Protein AF-A0A7C3XKN5-F1 (afdb_monomer)

Secondary structure (DSSP, 8-state):
--GGGS--SHHHHHHHHHHHHHHHHHHHHHHHHHHTTTSS-HHHHHHHHHHHHHHHHHHHHHHHTT--HHHHHHHHHHHHHHHHHHHHHHHH---HHHHHHHHHHIIIIIHHHHHHHHHHHHHHHHHHHT--

Nearest PDB structures (foldseek):
  7dgu-assembly1_A  TM=5.852E-01  e=2.097E+00  Escherichia coli 'BL21-Gold(DE3)pLysS AG'
  6m20-assembly3_C  TM=3.344E-01  e=2.358E-01  Plasmodium falciparum
  8qup-assembly1_A  TM=5.143E-01  e=7.257E+00  synthetic construct

Mean predicted aligned error: 7.64 Å

Foldseek 3Di:
DCPVPPDPCLLVLLLVLLLVLLVLLQVLLVVQCVVPVPDPPSVVSNVLSVLLNVLSNVLSVCSNVVPDLVSNLVSLVSSLVSLCVLVVVLVVDPDPVSNVVSVCSSVVRSVSSNVSSVSSNVSSVVVVVVVD

Sequence (132 aa):
MEEEFKESGLPIAGGILTIVAASLSLIVGVSVSYLWFNDSYPLVTWWIAIFGFSFGLISGVLVIKRRSLGLTLIGMAILLINGILPLLWSLVYPEGFLRDAWMKMFYNYGIPILVFSILGIVFAVASRKRTI

Radius of gyration: 16.78 Å; Cα contacts (8 Å, |Δi|>4): 189; chains: 1; bounding box: 50×18×52 Å

Structure (mmCIF, N/CA/C/O backbone):
data_AF-A0A7C3XKN5-F1
#
_entry.id   AF-A0A7C3XKN5-F1
#
loop_
_atom_site.group_PDB
_atom_site.id
_atom_site.type_symbol
_atom_site.label_atom_id
_atom_site.label_alt_id
_atom_site.label_comp_id
_atom_site.label_asym_id
_atom_site.label_entity_id
_atom_site.label_seq_id
_atom_site.pdbx_PDB_ins_code
_atom_site.Cartn_x
_atom_site.Cartn_y
_atom_site.Cartn_z
_atom_site.occupancy
_atom_site.B_iso_or_equiv
_atom_site.auth_seq_id
_atom_site.auth_comp_id
_atom_site.auth_asym_id
_atom_site.auth_atom_id
_atom_site.pdbx_PDB_model_num
ATOM 1 N N . MET A 1 1 ? -27.407 -4.933 28.456 1.00 43.47 1 MET A N 1
ATOM 2 C CA . MET A 1 1 ? -26.838 -3.789 27.706 1.00 43.47 1 MET A CA 1
ATOM 3 C C . MET A 1 1 ? -25.361 -4.027 27.338 1.00 43.47 1 MET A C 1
ATOM 5 O O . MET A 1 1 ? -24.658 -3.077 27.038 1.00 43.47 1 MET A O 1
ATOM 9 N N . GLU A 1 2 ? -24.892 -5.285 27.319 1.00 36.22 2 GLU A N 1
ATOM 10 C CA . GLU A 1 2 ? -23.496 -5.664 27.010 1.00 36.22 2 GLU A CA 1
ATOM 11 C C . GLU A 1 2 ? -23.328 -6.303 25.616 1.00 36.22 2 GLU A C 1
ATOM 13 O O . GLU A 1 2 ? -22.209 -6.568 25.188 1.00 36.22 2 GLU A O 1
ATOM 18 N N . GLU A 1 3 ? -24.412 -6.531 24.865 1.00 37.44 3 GLU A N 1
ATOM 19 C CA . GLU A 1 3 ? -24.354 -7.295 23.606 1.00 37.44 3 GLU A CA 1
ATOM 20 C C . GLU A 1 3 ? -24.107 -6.452 22.344 1.00 37.44 3 GLU A C 1
ATOM 22 O O . GLU A 1 3 ? -23.692 -7.001 21.325 1.00 37.44 3 GLU A O 1
ATOM 27 N N . GLU A 1 4 ? -24.250 -5.123 22.393 1.00 43.41 4 GLU A N 1
ATOM 28 C CA . GLU A 1 4 ? -23.888 -4.243 21.261 1.00 43.41 4 GLU A CA 1
ATOM 29 C C . GLU A 1 4 ? -22.372 -4.013 21.138 1.00 43.41 4 GLU A C 1
ATOM 31 O O . GLU A 1 4 ? -21.887 -3.505 20.127 1.00 43.41 4 GLU A O 1
ATOM 36 N N . PHE A 1 5 ? -21.602 -4.458 22.138 1.00 44.66 5 PHE A N 1
ATOM 37 C CA . PHE A 1 5 ? -20.140 -4.480 22.109 1.00 44.66 5 PHE A CA 1
ATOM 38 C C . PHE A 1 5 ? -19.559 -5.646 21.294 1.00 44.66 5 PHE A C 1
ATOM 40 O O . PHE A 1 5 ? -18.333 -5.737 21.173 1.00 44.66 5 PHE A O 1
ATOM 47 N N . LYS A 1 6 ? -20.404 -6.500 20.684 1.00 45.94 6 LYS A N 1
ATOM 48 C CA . LYS A 1 6 ? -19.999 -7.418 19.608 1.00 45.94 6 LYS A CA 1
ATOM 49 C C . LYS A 1 6 ? -19.538 -6.608 18.397 1.00 45.94 6 LYS A C 1
ATOM 51 O O . LYS A 1 6 ? -20.291 -6.296 17.482 1.00 45.94 6 LYS A O 1
ATOM 56 N N . GLU A 1 7 ? -18.261 -6.252 18.454 1.00 54.53 7 GLU A N 1
ATOM 57 C CA . GLU A 1 7 ? -17.331 -6.271 17.336 1.00 54.53 7 GLU A CA 1
ATOM 58 C C . GLU A 1 7 ? -17.926 -5.749 16.029 1.00 54.53 7 GLU A C 1
ATOM 60 O O . GLU A 1 7 ? -18.261 -6.506 15.117 1.00 54.53 7 GLU A O 1
ATOM 65 N N . SER A 1 8 ? -17.960 -4.423 15.857 1.00 61.38 8 SER A N 1
ATOM 66 C CA . SER A 1 8 ? -17.846 -3.946 14.483 1.00 61.38 8 SER A CA 1
ATOM 67 C C . SER A 1 8 ? -16.524 -4.526 13.959 1.00 61.38 8 SER A C 1
ATOM 69 O O . SER A 1 8 ? -15.450 -4.198 14.459 1.00 61.38 8 SER A O 1
ATOM 71 N N . GLY A 1 9 ? -16.599 -5.472 13.018 1.00 78.06 9 GLY A N 1
ATOM 72 C CA . GLY A 1 9 ? -15.429 -6.058 12.352 1.00 78.06 9 GLY A CA 1
ATOM 73 C C . GLY A 1 9 ? -14.714 -5.052 11.443 1.00 78.06 9 GLY A C 1
ATOM 74 O O . GLY A 1 9 ? -13.658 -5.340 10.897 1.00 78.06 9 GLY A O 1
ATOM 75 N N . LEU A 1 10 ? -15.273 -3.845 11.311 1.00 82.44 10 LEU A N 1
ATOM 76 C CA . LEU A 1 10 ? -14.780 -2.726 10.510 1.00 82.44 10 LEU A CA 1
ATOM 77 C C . LEU A 1 10 ? -13.319 -2.332 10.810 1.00 82.44 10 LEU A C 1
ATOM 79 O O . LEU A 1 10 ? -12.538 -2.286 9.868 1.00 82.44 10 LEU A O 1
ATOM 83 N N . PRO A 1 11 ? -12.884 -2.074 12.059 1.00 82.12 11 PRO A N 1
ATOM 84 C CA . PRO A 1 11 ? -11.479 -1.811 12.375 1.00 82.12 11 PRO A CA 1
ATOM 85 C C . PRO A 1 11 ? -10.557 -2.992 12.053 1.00 82.12 11 PRO A C 1
ATOM 87 O O . PRO A 1 11 ? -9.427 -2.774 11.627 1.00 82.12 11 PRO A O 1
ATOM 90 N N . ILE A 1 12 ? -11.022 -4.234 12.213 1.00 85.75 12 ILE A N 1
ATOM 91 C CA . ILE A 1 12 ? -10.228 -5.417 11.856 1.00 85.75 12 ILE A CA 1
ATOM 92 C C . ILE A 1 12 ? -10.063 -5.477 10.334 1.00 85.75 12 ILE A C 1
ATOM 94 O O . ILE A 1 12 ? -8.940 -5.559 9.845 1.00 85.75 12 ILE A O 1
ATOM 98 N N . ALA A 1 13 ? -11.158 -5.331 9.584 1.00 86.94 13 ALA A N 1
ATOM 99 C CA . ALA A 1 13 ? -11.151 -5.285 8.126 1.00 86.94 13 ALA A CA 1
ATOM 100 C C . ALA A 1 13 ? -10.281 -4.136 7.591 1.00 86.94 13 ALA A C 1
ATOM 102 O O . ALA A 1 13 ? -9.419 -4.358 6.745 1.00 86.94 13 ALA A O 1
ATOM 103 N N . GLY A 1 14 ? -10.437 -2.920 8.123 1.00 86.25 14 GLY A N 1
ATOM 104 C CA . GLY A 1 14 ? -9.628 -1.762 7.738 1.00 86.25 14 GLY A CA 1
ATOM 105 C C . GLY A 1 14 ? -8.144 -1.949 8.045 1.00 86.25 14 GLY A C 1
ATOM 106 O O . GLY A 1 14 ? -7.295 -1.623 7.217 1.00 86.25 14 GLY A O 1
ATOM 107 N N . GLY A 1 15 ? -7.820 -2.536 9.197 1.00 86.38 15 GLY A N 1
ATOM 108 C CA . GLY A 1 15 ? -6.447 -2.867 9.558 1.00 86.38 15 GLY A CA 1
ATOM 109 C C . GLY A 1 15 ? -5.818 -3.903 8.632 1.00 86.38 15 GLY A C 1
ATOM 110 O O . GLY A 1 15 ? -4.725 -3.669 8.124 1.00 86.38 15 GLY A O 1
ATOM 111 N N . ILE A 1 16 ? -6.523 -5.006 8.356 1.00 91.25 16 ILE A N 1
ATOM 112 C CA . ILE A 1 16 ? -6.057 -6.060 7.442 1.00 91.25 16 ILE A CA 1
ATOM 113 C C . ILE A 1 16 ? -5.829 -5.492 6.041 1.00 91.25 16 ILE A C 1
ATOM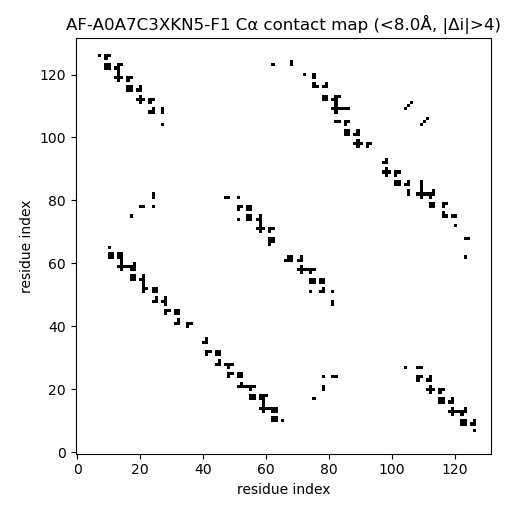 115 O O . ILE A 1 16 ? -4.765 -5.714 5.472 1.00 91.25 16 ILE A O 1
ATOM 119 N N . LEU A 1 17 ? -6.768 -4.708 5.504 1.00 91.00 17 LEU A N 1
ATOM 120 C CA . LEU A 1 17 ? -6.611 -4.075 4.190 1.00 91.00 17 LEU A CA 1
ATOM 121 C C . LEU A 1 17 ? -5.374 -3.175 4.131 1.00 91.00 17 LEU A C 1
ATOM 123 O O . LEU A 1 17 ? -4.639 -3.199 3.149 1.00 91.00 17 LEU A O 1
ATOM 127 N N . THR A 1 18 ? -5.101 -2.438 5.206 1.00 89.19 18 THR A N 1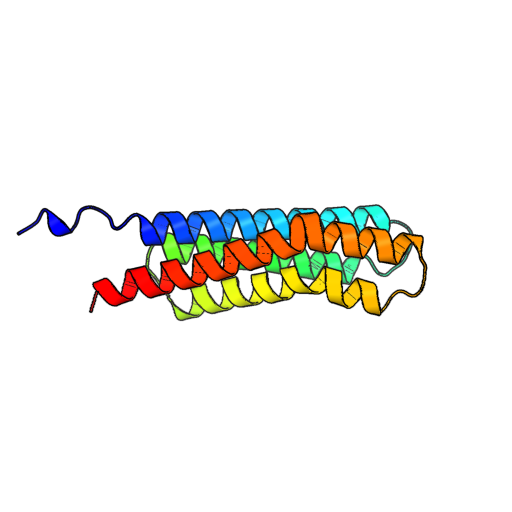
ATOM 128 C CA . THR A 1 18 ? -3.918 -1.571 5.295 1.00 89.19 18 THR A CA 1
ATOM 129 C C . THR A 1 18 ? -2.624 -2.384 5.341 1.00 89.19 18 THR A C 1
ATOM 131 O O . THR A 1 18 ? -1.646 -2.016 4.696 1.00 89.19 18 THR A O 1
ATOM 134 N N . ILE A 1 19 ? -2.614 -3.518 6.050 1.00 91.94 19 ILE A N 1
ATOM 135 C CA . ILE A 1 19 ? -1.464 -4.435 6.087 1.00 91.94 19 ILE A CA 1
ATOM 136 C C . ILE A 1 19 ? -1.234 -5.058 4.707 1.00 91.94 19 ILE A C 1
ATOM 138 O O . ILE A 1 19 ? -0.101 -5.091 4.238 1.00 91.94 19 ILE A O 1
ATOM 142 N N . VAL A 1 20 ? -2.295 -5.492 4.022 1.00 91.44 20 VAL A N 1
ATOM 143 C CA . VAL A 1 20 ? -2.197 -6.029 2.655 1.00 91.44 20 VAL A CA 1
ATOM 144 C C . VAL A 1 20 ? -1.664 -4.962 1.693 1.00 91.44 20 VAL A C 1
ATOM 146 O O . VAL A 1 20 ? -0.750 -5.243 0.919 1.00 91.44 20 VAL A O 1
ATOM 149 N N . ALA A 1 21 ? -2.161 -3.724 1.775 1.00 90.12 21 ALA A N 1
ATOM 150 C CA . ALA A 1 21 ? -1.637 -2.596 1.003 1.00 90.12 21 ALA A CA 1
ATOM 151 C C . ALA A 1 21 ? -0.146 -2.346 1.288 1.00 90.12 21 ALA A C 1
ATOM 153 O O . ALA A 1 21 ? 0.639 -2.138 0.363 1.00 90.12 21 ALA A O 1
ATOM 154 N N . ALA A 1 22 ? 0.266 -2.428 2.555 1.00 90.62 22 ALA A N 1
ATOM 155 C CA . ALA A 1 22 ? 1.664 -2.307 2.950 1.00 90.62 22 ALA A CA 1
ATOM 156 C C . ALA A 1 22 ? 2.530 -3.403 2.314 1.00 90.62 22 ALA A C 1
ATOM 158 O O . ALA A 1 22 ? 3.567 -3.100 1.724 1.00 90.62 22 ALA A O 1
ATOM 159 N N . SER A 1 23 ? 2.095 -4.664 2.372 1.00 91.44 23 SER A N 1
ATOM 160 C CA . SER A 1 23 ? 2.800 -5.791 1.751 1.00 91.44 23 SER A CA 1
ATOM 161 C C . SER A 1 23 ? 2.941 -5.629 0.236 1.00 91.44 23 SER A C 1
ATOM 163 O O . SER A 1 23 ? 4.013 -5.883 -0.309 1.00 91.44 23 SER A O 1
ATOM 165 N N . LEU A 1 24 ? 1.899 -5.149 -0.447 1.00 87.62 24 LEU A N 1
ATOM 166 C CA . LEU A 1 24 ? 1.959 -4.857 -1.882 1.00 87.62 24 LEU A CA 1
ATOM 167 C C . LEU A 1 24 ? 2.957 -3.734 -2.194 1.00 87.62 24 LEU A C 1
ATOM 169 O O . LEU A 1 24 ? 3.698 -3.833 -3.170 1.00 87.62 24 LEU A O 1
ATOM 173 N N . SER A 1 25 ? 3.048 -2.708 -1.341 1.00 85.69 25 SER A N 1
ATOM 174 C CA . SER A 1 25 ? 4.052 -1.643 -1.479 1.00 85.69 25 SER A CA 1
ATOM 175 C C . SER A 1 25 ? 5.485 -2.180 -1.409 1.00 85.69 25 SER A C 1
ATOM 177 O O . SER A 1 25 ? 6.358 -1.685 -2.122 1.00 85.69 25 SER A O 1
ATOM 179 N N . LEU A 1 26 ? 5.736 -3.201 -0.585 1.00 86.38 26 LEU A N 1
ATOM 180 C CA . LEU A 1 26 ? 7.046 -3.851 -0.506 1.00 86.38 26 LEU A CA 1
ATOM 181 C C . LEU A 1 26 ? 7.374 -4.605 -1.805 1.00 86.38 26 LEU A C 1
ATOM 183 O O . LEU A 1 26 ? 8.492 -4.507 -2.305 1.00 86.38 26 LEU A O 1
ATOM 187 N N . ILE A 1 27 ? 6.390 -5.307 -2.381 1.00 84.81 27 ILE A N 1
ATOM 188 C CA . ILE A 1 27 ? 6.542 -6.030 -3.656 1.00 84.81 27 ILE A CA 1
ATOM 189 C C . ILE A 1 27 ? 6.881 -5.063 -4.793 1.00 84.81 27 ILE A C 1
ATOM 191 O O . ILE A 1 27 ? 7.754 -5.369 -5.606 1.00 84.81 27 ILE A O 1
ATOM 195 N N . VAL A 1 28 ? 6.252 -3.883 -4.827 1.00 80.62 28 VAL A N 1
ATOM 196 C CA . VAL A 1 28 ? 6.602 -2.823 -5.786 1.00 80.62 28 VAL A CA 1
ATOM 197 C C . VAL A 1 28 ? 8.064 -2.417 -5.619 1.00 80.62 28 VAL A C 1
ATOM 199 O O . VAL A 1 28 ? 8.808 -2.440 -6.594 1.00 80.62 28 VAL A O 1
ATOM 202 N N . GLY A 1 29 ? 8.507 -2.128 -4.392 1.00 76.44 29 GLY A N 1
ATOM 203 C CA . GLY A 1 29 ? 9.901 -1.763 -4.120 1.00 76.44 29 GLY A CA 1
ATOM 204 C C . GLY A 1 29 ? 10.910 -2.808 -4.585 1.00 76.44 29 GLY A C 1
ATOM 205 O O . GLY A 1 29 ? 11.875 -2.472 -5.266 1.00 76.44 29 GLY A O 1
ATOM 206 N N . VAL A 1 30 ? 10.663 -4.081 -4.268 1.00 77.19 30 VAL A N 1
ATOM 207 C CA . VAL A 1 30 ? 11.535 -5.195 -4.674 1.00 77.19 30 VAL A CA 1
ATOM 208 C C . VAL A 1 30 ? 11.544 -5.373 -6.193 1.00 77.19 30 VAL A C 1
ATOM 210 O O . VAL A 1 30 ? 12.611 -5.544 -6.779 1.00 77.19 30 VAL A O 1
ATOM 213 N N . SER A 1 31 ? 10.379 -5.292 -6.841 1.00 75.06 31 SER A N 1
ATOM 214 C CA . SER A 1 31 ? 10.260 -5.432 -8.299 1.00 75.06 31 SER A CA 1
ATOM 215 C C . SER A 1 31 ? 11.015 -4.323 -9.032 1.00 75.06 31 SER A C 1
ATOM 217 O O . SER A 1 31 ? 11.698 -4.583 -10.020 1.00 75.06 31 SER A O 1
ATOM 219 N N . VAL A 1 32 ? 10.952 -3.095 -8.511 1.00 70.62 32 VAL A N 1
ATOM 220 C CA . VAL A 1 32 ? 11.709 -1.954 -9.036 1.00 70.62 32 VAL A CA 1
ATOM 221 C C . VAL A 1 32 ? 13.210 -2.162 -8.854 1.00 70.62 32 VAL A C 1
ATOM 223 O O . VAL A 1 32 ? 13.960 -1.989 -9.809 1.00 70.62 32 VAL A O 1
ATOM 226 N N . SER A 1 33 ? 13.661 -2.583 -7.669 1.00 69.94 33 SER A N 1
ATOM 227 C CA . SER A 1 33 ? 15.081 -2.869 -7.431 1.00 69.94 33 SER A CA 1
ATOM 228 C C . SER A 1 33 ? 15.618 -3.985 -8.331 1.00 69.94 33 SER A C 1
ATOM 230 O O . SER A 1 33 ? 16.763 -3.909 -8.767 1.00 69.94 33 SER A O 1
ATOM 232 N N . TYR A 1 34 ? 14.802 -4.996 -8.642 1.00 69.50 34 TYR A N 1
ATOM 233 C CA . TYR A 1 34 ? 15.189 -6.089 -9.536 1.00 69.50 34 TYR A CA 1
ATOM 234 C C . TYR A 1 34 ? 15.328 -5.635 -10.996 1.00 69.50 34 TYR A C 1
ATOM 236 O O . TYR A 1 34 ? 16.284 -6.014 -11.667 1.00 69.50 34 TYR A O 1
ATOM 244 N N . LEU A 1 35 ? 14.414 -4.788 -11.482 1.00 67.06 35 LEU A N 1
ATOM 245 C CA . LEU A 1 35 ? 14.455 -4.263 -12.853 1.00 67.06 35 LEU A CA 1
ATOM 246 C C . LEU A 1 35 ? 15.638 -3.312 -13.110 1.00 67.06 35 LEU A C 1
ATOM 248 O O . LEU A 1 35 ? 16.001 -3.113 -14.264 1.00 67.06 35 LEU A O 1
ATOM 252 N N . TRP A 1 36 ? 16.241 -2.751 -12.057 1.00 64.44 36 TRP A N 1
ATOM 253 C CA . TRP A 1 36 ? 17.245 -1.682 -12.141 1.00 64.44 36 TRP A CA 1
ATOM 254 C C . TRP A 1 36 ? 18.573 -2.016 -11.451 1.00 64.44 36 TRP A C 1
ATOM 256 O O . TRP A 1 36 ? 19.328 -1.115 -11.099 1.00 64.44 36 TRP A O 1
ATOM 266 N N . PHE A 1 37 ? 18.895 -3.301 -11.269 1.00 57.31 37 PHE A N 1
ATOM 267 C CA . PHE A 1 37 ? 20.078 -3.749 -10.516 1.00 57.31 37 PHE A CA 1
ATOM 268 C C . PHE A 1 37 ? 21.435 -3.231 -11.060 1.00 57.31 37 PHE A C 1
ATOM 270 O O . PHE A 1 37 ? 22.453 -3.406 -10.398 1.00 57.31 37 PHE A O 1
ATOM 277 N N . ASN A 1 38 ? 21.461 -2.575 -12.230 1.00 54.78 38 ASN A N 1
ATOM 278 C CA . ASN A 1 38 ? 22.665 -2.027 -12.863 1.00 54.78 38 ASN A CA 1
ATOM 279 C C . ASN A 1 38 ? 22.820 -0.495 -12.809 1.00 54.78 38 ASN A C 1
ATOM 281 O O . ASN A 1 38 ? 23.935 -0.024 -13.014 1.00 54.78 38 ASN A O 1
ATOM 285 N N . ASP A 1 39 ? 21.777 0.283 -12.507 1.00 54.81 39 ASP A N 1
ATOM 286 C CA . ASP A 1 39 ? 21.873 1.752 -12.500 1.00 54.81 39 ASP A CA 1
ATOM 287 C C . ASP A 1 39 ? 21.671 2.299 -11.093 1.00 54.81 39 ASP A C 1
ATOM 289 O O . ASP A 1 39 ? 20.764 1.855 -10.405 1.00 54.81 39 ASP A O 1
ATOM 293 N N . SER A 1 40 ? 22.451 3.309 -10.688 1.00 55.66 40 SER A N 1
ATOM 294 C CA . SER A 1 40 ? 22.510 3.955 -9.356 1.00 55.66 40 SER A CA 1
ATOM 295 C C . SER A 1 40 ? 21.204 4.575 -8.809 1.00 55.66 40 SER A C 1
ATOM 297 O O . SER A 1 40 ? 21.210 5.206 -7.751 1.00 55.66 40 SER A O 1
ATOM 299 N N . TYR A 1 41 ? 20.064 4.349 -9.463 1.00 55.81 41 TYR A N 1
ATOM 300 C CA . TYR A 1 41 ? 18.732 4.757 -9.027 1.00 55.81 41 TYR A CA 1
ATOM 301 C C . TYR A 1 41 ? 17.987 3.815 -8.044 1.00 55.81 41 TYR A C 1
ATOM 303 O O . TYR A 1 41 ? 16.917 4.233 -7.591 1.00 55.81 41 TYR A O 1
ATOM 311 N N . PRO A 1 42 ? 18.444 2.609 -7.612 1.00 59.84 42 PRO A N 1
ATOM 312 C CA . PRO A 1 42 ? 17.565 1.667 -6.919 1.00 59.84 42 PRO A CA 1
ATOM 313 C C . PRO A 1 42 ? 17.376 2.061 -5.451 1.00 59.84 42 PRO A C 1
ATOM 315 O O . PRO A 1 42 ? 16.392 1.661 -4.833 1.00 59.84 42 PRO A O 1
ATOM 318 N N . LEU A 1 43 ? 18.297 2.855 -4.889 1.00 60.97 43 LEU A N 1
ATOM 319 C CA . LEU A 1 43 ? 18.340 3.178 -3.466 1.00 60.97 43 LEU A CA 1
ATOM 320 C C . LEU A 1 43 ? 17.119 3.996 -3.036 1.00 60.97 43 LEU A C 1
ATOM 322 O O . LEU A 1 43 ? 16.487 3.662 -2.039 1.00 60.97 43 LEU A O 1
ATOM 326 N N . VAL A 1 44 ? 16.742 5.031 -3.793 1.00 66.19 44 VAL A N 1
ATOM 327 C CA . VAL A 1 44 ? 15.655 5.944 -3.394 1.00 66.19 44 VAL A CA 1
ATOM 328 C C . VAL A 1 44 ? 14.303 5.225 -3.385 1.00 66.19 44 VAL A C 1
ATOM 330 O O . VAL A 1 44 ? 13.570 5.296 -2.401 1.00 66.19 44 VAL A O 1
ATOM 333 N N . THR A 1 45 ? 13.992 4.472 -4.441 1.00 67.81 45 THR A N 1
ATOM 334 C CA . THR A 1 45 ? 12.754 3.683 -4.546 1.00 67.81 45 THR A CA 1
ATOM 335 C C . THR A 1 45 ? 12.678 2.555 -3.519 1.00 67.81 45 THR A C 1
ATOM 337 O O . THR A 1 45 ? 11.591 2.261 -3.019 1.00 67.81 45 THR A O 1
ATOM 340 N N . TRP A 1 46 ? 13.815 1.964 -3.144 1.00 72.56 46 TRP A N 1
ATOM 341 C CA . TRP A 1 46 ? 13.863 0.921 -2.120 1.00 72.56 46 TRP A CA 1
ATOM 342 C C . TRP A 1 46 ? 13.538 1.470 -0.726 1.00 72.56 46 TRP A C 1
ATOM 344 O O . TRP A 1 46 ? 12.700 0.910 -0.018 1.00 72.56 46 TRP A O 1
ATOM 354 N N . TRP A 1 47 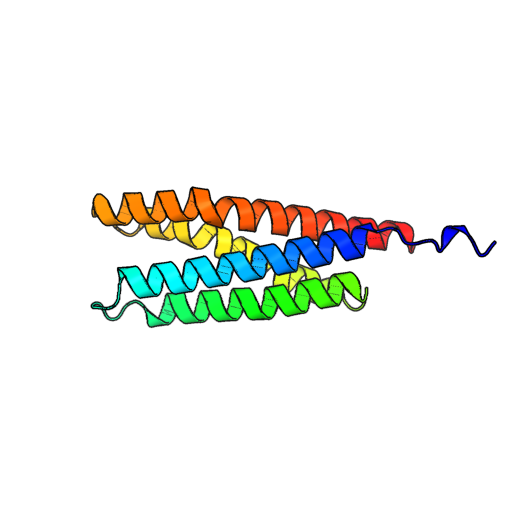? 14.108 2.624 -0.362 1.00 76.19 47 TRP A N 1
ATOM 355 C CA . TRP A 1 47 ? 13.781 3.297 0.897 1.00 76.19 47 TRP A CA 1
ATOM 356 C C . TRP A 1 47 ? 12.309 3.701 0.963 1.00 76.19 47 TRP A C 1
ATOM 358 O O . TRP A 1 47 ? 11.656 3.463 1.977 1.00 76.19 47 TRP A O 1
ATOM 368 N N . ILE A 1 48 ? 11.760 4.245 -0.126 1.00 75.50 48 ILE A N 1
ATOM 369 C CA . ILE A 1 48 ? 10.348 4.642 -0.207 1.00 75.50 48 ILE A CA 1
ATOM 370 C C . ILE A 1 48 ? 9.410 3.444 0.041 1.00 75.50 48 ILE A C 1
ATOM 372 O O . ILE A 1 48 ? 8.458 3.560 0.819 1.00 75.50 48 ILE A O 1
ATOM 376 N N . ALA A 1 49 ? 9.718 2.274 -0.525 1.00 80.38 49 ALA A N 1
ATOM 377 C CA . ALA A 1 49 ? 8.944 1.057 -0.299 1.00 80.38 49 ALA A CA 1
ATOM 378 C C . ALA A 1 49 ? 9.063 0.518 1.138 1.00 80.38 49 ALA A C 1
ATOM 380 O O . ALA A 1 49 ? 8.060 0.100 1.717 1.00 80.38 49 ALA A O 1
ATOM 381 N N . ILE A 1 50 ? 10.256 0.571 1.745 1.00 85.00 50 ILE A N 1
ATOM 382 C CA . ILE A 1 50 ? 10.476 0.169 3.147 1.00 85.00 50 ILE A CA 1
ATOM 383 C C . ILE A 1 50 ? 9.715 1.089 4.106 1.00 85.00 50 ILE A C 1
ATOM 385 O O . ILE A 1 50 ? 9.069 0.611 5.045 1.00 85.00 50 ILE A O 1
ATOM 389 N N . PHE A 1 51 ? 9.754 2.402 3.865 1.00 83.81 51 PHE A N 1
ATOM 390 C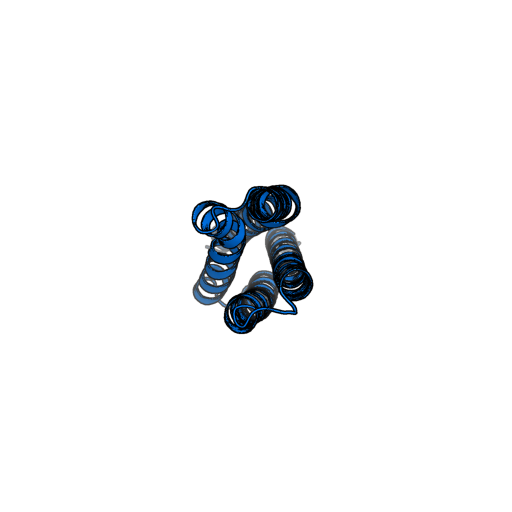 CA . PHE A 1 51 ? 8.972 3.365 4.635 1.00 83.81 51 PHE A CA 1
ATOM 391 C C . PHE A 1 51 ? 7.474 3.115 4.447 1.00 83.81 51 PHE A C 1
ATOM 393 O O . PHE A 1 51 ? 6.750 3.027 5.437 1.00 83.81 51 PHE A O 1
ATOM 400 N N . GLY A 1 52 ? 7.021 2.905 3.209 1.00 83.19 52 GLY A N 1
ATOM 401 C CA . GLY A 1 52 ? 5.643 2.525 2.895 1.00 83.19 52 GLY A CA 1
ATOM 402 C C . GLY A 1 52 ? 5.155 1.317 3.674 1.00 83.19 52 GLY A C 1
ATOM 403 O O . GLY A 1 52 ? 4.120 1.371 4.337 1.00 83.19 52 GLY A O 1
ATOM 404 N N . PHE A 1 53 ? 5.942 0.247 3.646 1.00 88.88 53 PHE A N 1
ATOM 405 C CA . PHE A 1 53 ? 5.648 -0.987 4.355 1.00 88.88 53 PHE A CA 1
ATOM 406 C C . PHE A 1 53 ? 5.590 -0.779 5.873 1.00 88.88 53 PHE A C 1
ATOM 408 O O . PHE A 1 53 ? 4.612 -1.161 6.514 1.00 88.88 53 PHE A O 1
ATOM 415 N N . SER A 1 54 ? 6.602 -0.126 6.448 1.00 88.44 54 SER A N 1
ATOM 416 C CA . SER A 1 54 ? 6.712 0.075 7.897 1.00 88.44 54 SER A CA 1
ATOM 417 C C . SER A 1 54 ? 5.576 0.945 8.439 1.00 88.44 54 SER A C 1
ATOM 419 O O . SER A 1 54 ? 4.903 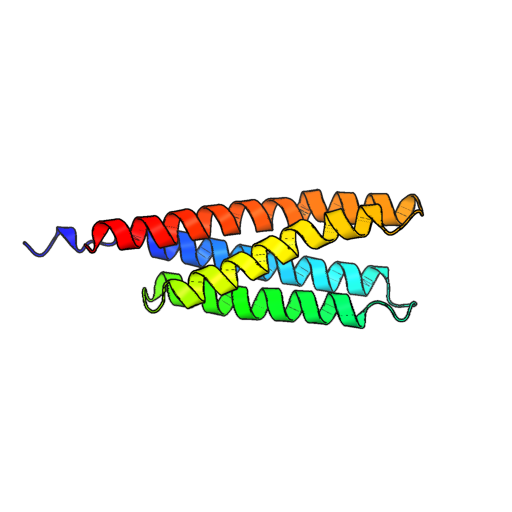0.570 9.401 1.00 88.44 54 SER A O 1
ATOM 421 N N . PHE A 1 55 ? 5.303 2.084 7.794 1.00 87.56 55 PHE A N 1
ATOM 422 C CA . PHE A 1 55 ? 4.208 2.974 8.185 1.00 87.56 55 PHE A CA 1
ATOM 423 C C . PHE A 1 55 ? 2.831 2.359 7.916 1.00 87.56 55 PHE A C 1
ATOM 425 O O . PHE A 1 55 ? 1.916 2.550 8.720 1.00 87.56 55 PHE A O 1
ATOM 432 N N . GLY A 1 56 ? 2.684 1.584 6.840 1.00 86.56 56 GLY A N 1
ATOM 433 C CA . GLY A 1 56 ? 1.466 0.837 6.543 1.00 86.56 56 GLY A CA 1
ATOM 434 C C . GLY A 1 56 ? 1.159 -0.241 7.586 1.00 86.56 56 GLY A C 1
ATOM 435 O O . GLY A 1 56 ? 0.033 -0.318 8.075 1.00 86.56 56 GLY A O 1
ATOM 436 N N . LEU A 1 57 ? 2.166 -1.010 8.013 1.00 91.00 57 LEU A N 1
ATOM 437 C CA . LEU A 1 57 ? 2.042 -1.992 9.097 1.00 91.00 57 LEU A CA 1
ATOM 438 C C . LEU A 1 57 ? 1.650 -1.335 10.419 1.00 91.00 57 LEU A C 1
ATOM 440 O O . LEU A 1 57 ? 0.701 -1.773 11.072 1.00 91.00 57 LEU A O 1
ATOM 444 N N . ILE A 1 58 ? 2.361 -0.270 10.805 1.00 89.50 58 ILE A N 1
ATOM 445 C CA . ILE A 1 58 ? 2.072 0.475 12.034 1.00 89.50 58 ILE A CA 1
ATOM 446 C C . ILE A 1 58 ? 0.640 1.009 11.985 1.00 89.50 58 ILE A C 1
ATOM 448 O O . ILE A 1 58 ? -0.110 0.825 12.942 1.00 89.50 58 ILE A O 1
ATOM 452 N N . SER A 1 59 ? 0.233 1.608 10.865 1.00 86.75 59 SER A N 1
ATOM 453 C CA . SER A 1 59 ? -1.129 2.099 10.676 1.00 86.75 59 SER A CA 1
ATOM 454 C C . SER A 1 59 ? -2.159 0.979 10.806 1.00 86.75 59 SER A C 1
ATOM 456 O O . SER A 1 59 ? -3.054 1.085 11.640 1.00 86.75 59 SER A O 1
ATOM 458 N N . GLY A 1 60 ? -1.998 -0.137 10.091 1.00 85.25 60 GLY A N 1
ATOM 459 C CA . GLY A 1 60 ? -2.925 -1.266 10.167 1.00 85.25 60 GLY A CA 1
ATOM 460 C C . GLY A 1 60 ? -3.086 -1.812 11.589 1.00 85.25 60 GLY A C 1
ATOM 461 O O . GLY A 1 60 ? -4.208 -2.013 12.056 1.00 85.25 60 GLY A O 1
ATOM 462 N N . VAL A 1 61 ? -1.984 -1.949 12.334 1.00 88.75 61 VAL A N 1
ATOM 463 C CA . VAL A 1 61 ? -2.018 -2.355 13.750 1.00 88.75 61 VAL A CA 1
ATOM 464 C C . VAL A 1 61 ? -2.732 -1.314 14.620 1.00 88.75 61 VAL A C 1
ATOM 466 O O . VAL A 1 61 ? -3.488 -1.677 15.526 1.00 88.75 61 VAL A O 1
ATOM 469 N N . LEU A 1 62 ? -2.525 -0.020 14.363 1.00 86.50 62 LEU A N 1
ATOM 470 C CA . LEU A 1 62 ? -3.188 1.061 15.094 1.00 86.50 62 LEU A CA 1
ATOM 471 C C . LEU A 1 62 ? -4.696 1.129 14.816 1.00 86.50 62 LEU A C 1
ATOM 473 O O . LEU A 1 62 ? -5.442 1.442 15.752 1.00 86.50 62 LEU A O 1
ATOM 477 N N . VAL A 1 63 ? -5.146 0.795 13.597 1.00 85.94 63 VAL A N 1
ATOM 478 C CA . VAL A 1 63 ? -6.575 0.643 13.262 1.00 85.94 63 VAL A CA 1
ATOM 479 C C . VAL A 1 63 ? -7.181 -0.471 14.108 1.00 85.94 63 VAL A C 1
ATOM 481 O O . VAL A 1 63 ? -8.166 -0.235 14.808 1.00 85.94 63 VAL A O 1
ATOM 484 N N . ILE A 1 64 ? -6.560 -1.658 14.100 1.00 85.31 64 ILE A N 1
ATOM 485 C CA . ILE A 1 64 ? -7.045 -2.842 14.830 1.00 85.31 64 ILE A CA 1
ATOM 486 C C . ILE A 1 64 ? -7.144 -2.531 16.324 1.00 85.31 64 ILE A C 1
ATOM 488 O O . ILE A 1 64 ? -8.167 -2.785 16.953 1.00 85.31 64 ILE A O 1
ATOM 492 N N . LYS A 1 65 ? -6.100 -1.914 16.891 1.00 84.88 65 LYS A N 1
ATOM 493 C CA . LYS A 1 65 ? -6.048 -1.565 18.318 1.00 84.88 65 LYS A CA 1
ATOM 494 C C . LYS A 1 65 ? -6.823 -0.292 18.679 1.00 84.88 65 LYS A C 1
ATOM 496 O O . LYS A 1 65 ? -6.783 0.114 19.837 1.00 84.88 65 LYS A O 1
ATOM 501 N N . ARG A 1 66 ? -7.471 0.375 17.714 1.00 77.56 66 ARG A N 1
ATOM 502 C CA . ARG A 1 66 ? -8.223 1.636 17.879 1.00 77.56 66 ARG A CA 1
ATOM 503 C C . ARG A 1 66 ? -7.456 2.757 18.612 1.00 77.56 66 ARG A C 1
ATOM 505 O O . ARG A 1 66 ? -8.074 3.648 19.185 1.00 77.56 66 ARG A O 1
ATOM 512 N N . ARG A 1 67 ? -6.115 2.784 18.572 1.00 74.88 67 ARG A N 1
ATOM 513 C CA . ARG A 1 67 ? 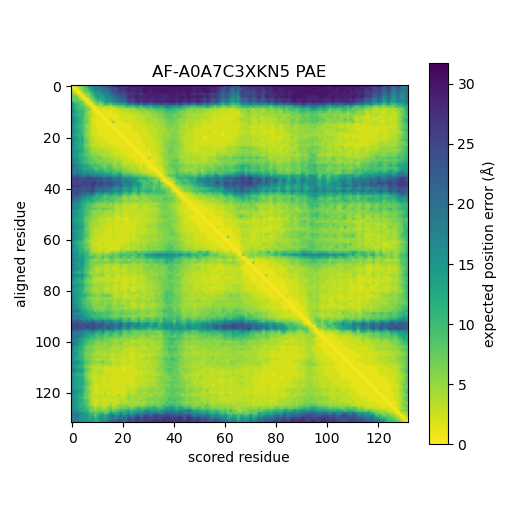-5.314 3.676 19.442 1.00 74.88 67 ARG A CA 1
ATOM 514 C C . ARG A 1 67 ? -5.252 5.128 18.963 1.00 74.88 67 ARG A C 1
ATOM 516 O O . ARG A 1 67 ? -5.778 6.004 19.634 1.00 74.88 67 ARG A O 1
ATOM 523 N N . SER A 1 68 ? -4.691 5.407 17.786 1.00 81.06 68 SER A N 1
ATOM 524 C CA . SER A 1 68 ? -4.510 6.790 17.301 1.00 81.06 68 SER A CA 1
ATOM 525 C C . SER A 1 68 ? -4.962 6.955 15.852 1.00 81.06 68 SER A C 1
ATOM 527 O O . SER A 1 68 ? -4.351 6.384 14.949 1.00 81.06 68 SER A O 1
ATOM 529 N N . LEU A 1 69 ? -6.027 7.739 15.627 1.00 80.00 69 LEU A N 1
ATOM 530 C CA . LEU A 1 69 ? -6.555 7.997 14.280 1.00 80.00 69 LEU A CA 1
ATOM 531 C C . LEU A 1 69 ? -5.567 8.823 13.456 1.00 80.00 69 LEU A C 1
ATOM 533 O O . LEU A 1 69 ? -5.341 8.502 12.299 1.00 80.00 69 LEU A O 1
ATOM 537 N N . GLY A 1 70 ? -4.946 9.845 14.053 1.00 80.25 70 GLY A N 1
ATOM 538 C CA . GLY A 1 70 ? -4.001 10.711 13.343 1.00 80.25 70 GLY A CA 1
ATOM 539 C C . GLY A 1 70 ? -2.814 9.928 12.781 1.00 80.25 70 GLY A C 1
ATOM 540 O O . GLY A 1 70 ? -2.546 9.989 11.586 1.00 80.25 70 GLY A O 1
ATOM 541 N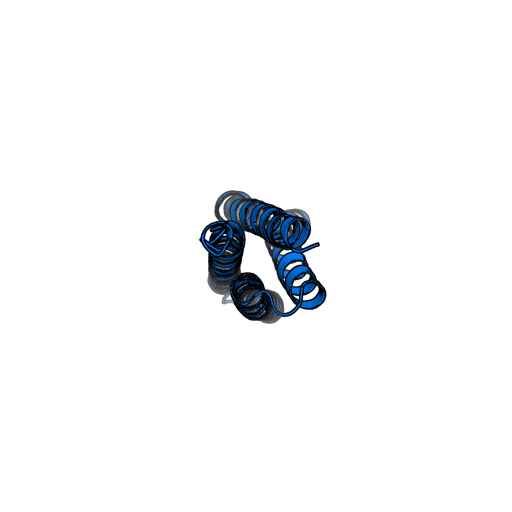 N . LEU A 1 71 ? -2.168 9.106 13.614 1.00 81.06 71 LEU A N 1
ATOM 542 C CA . LEU A 1 71 ? -1.045 8.262 13.182 1.00 81.06 71 LEU A CA 1
ATOM 543 C C . LEU A 1 71 ? -1.468 7.203 12.152 1.00 81.06 71 LEU A C 1
ATOM 545 O O . LEU A 1 71 ? -0.725 6.916 11.218 1.00 81.06 71 LEU A O 1
ATOM 549 N N . THR A 1 72 ? -2.680 6.660 12.296 1.00 85.50 72 THR A N 1
ATOM 550 C CA . THR A 1 72 ? -3.274 5.730 11.326 1.00 85.50 72 THR A CA 1
ATOM 551 C C . THR A 1 72 ? -3.426 6.386 9.949 1.00 85.50 72 THR A C 1
ATOM 553 O O . THR A 1 72 ? -2.965 5.841 8.945 1.00 85.50 72 THR A O 1
ATOM 556 N N . LEU A 1 73 ? -4.024 7.581 9.905 1.00 87.19 73 LEU A N 1
ATOM 557 C CA . LEU A 1 73 ? -4.257 8.325 8.668 1.00 87.19 73 LEU A CA 1
ATOM 558 C C . LEU A 1 73 ? -2.946 8.743 7.998 1.00 87.19 73 LEU A C 1
ATOM 560 O O . LEU A 1 73 ? -2.849 8.652 6.780 1.00 87.19 73 LEU A O 1
ATOM 564 N N . ILE A 1 74 ? -1.926 9.129 8.772 1.00 88.12 74 ILE A N 1
ATOM 565 C CA . ILE A 1 74 ? -0.591 9.440 8.236 1.00 88.12 74 ILE A CA 1
ATOM 566 C C . ILE A 1 74 ? 0.004 8.214 7.534 1.00 88.12 74 ILE A C 1
ATOM 568 O O . ILE A 1 74 ? 0.437 8.318 6.389 1.00 88.12 74 ILE A O 1
ATOM 572 N N . GLY A 1 75 ? -0.016 7.039 8.173 1.00 85.31 75 GLY A N 1
ATOM 573 C CA . GLY A 1 75 ? 0.524 5.827 7.549 1.00 85.31 75 GLY A CA 1
ATOM 574 C C . GLY A 1 75 ? -0.256 5.390 6.304 1.00 85.31 75 GLY A C 1
ATOM 575 O O . GLY A 1 75 ? 0.348 4.996 5.310 1.00 85.31 75 GLY A O 1
ATOM 576 N N . MET A 1 76 ? -1.584 5.541 6.306 1.00 87.94 76 MET A N 1
ATOM 577 C CA . MET A 1 76 ? -2.414 5.292 5.119 1.00 87.94 76 MET A CA 1
ATOM 578 C C . MET A 1 76 ? -2.155 6.309 3.999 1.00 87.94 76 MET A C 1
ATOM 580 O O . MET A 1 76 ? -2.136 5.934 2.832 1.00 87.94 76 MET A O 1
ATOM 584 N N . ALA A 1 77 ? -1.910 7.580 4.325 1.00 89.31 77 ALA A N 1
ATOM 585 C CA . ALA A 1 77 ? -1.560 8.600 3.337 1.00 89.31 77 ALA A CA 1
ATOM 586 C C . ALA A 1 77 ? -0.205 8.307 2.672 1.00 89.31 77 ALA A C 1
ATOM 588 O O . ALA A 1 77 ? -0.073 8.441 1.458 1.00 89.31 77 ALA A O 1
ATOM 589 N N . ILE A 1 78 ? 0.778 7.830 3.441 1.00 87.94 78 ILE A N 1
ATOM 590 C CA . ILE A 1 78 ? 2.069 7.376 2.902 1.00 87.94 78 ILE A CA 1
ATOM 591 C C . ILE A 1 78 ? 1.872 6.190 1.941 1.00 87.94 78 ILE A C 1
ATOM 593 O O . ILE A 1 78 ? 2.500 6.148 0.883 1.00 87.94 78 ILE A O 1
ATOM 597 N N . LEU A 1 79 ? 0.970 5.251 2.253 1.00 86.94 79 LEU A N 1
ATOM 598 C CA . LEU A 1 79 ? 0.621 4.160 1.334 1.00 86.94 79 LEU A CA 1
ATOM 599 C C . LEU A 1 79 ? -0.032 4.661 0.040 1.00 86.94 79 LEU A C 1
ATOM 601 O O . LEU A 1 79 ? 0.286 4.153 -1.033 1.00 86.94 79 LEU A O 1
ATOM 605 N N . LEU A 1 80 ? -0.892 5.682 0.110 1.00 89.75 80 LEU A N 1
ATOM 606 C CA . LEU A 1 80 ? -1.480 6.290 -1.088 1.00 89.75 80 LEU A CA 1
ATOM 607 C C . LEU A 1 80 ? -0.414 6.907 -1.996 1.00 89.75 80 LEU A C 1
ATOM 609 O O . LEU A 1 80 ? -0.432 6.680 -3.204 1.00 89.75 80 LEU A O 1
ATOM 613 N N . ILE A 1 81 ? 0.546 7.633 -1.418 1.00 87.75 81 ILE A N 1
ATOM 614 C CA . ILE A 1 81 ? 1.676 8.197 -2.169 1.00 87.75 81 ILE A CA 1
ATOM 615 C C . ILE A 1 81 ? 2.462 7.074 -2.861 1.00 87.75 81 ILE A C 1
ATOM 617 O O . ILE A 1 81 ? 2.770 7.177 -4.048 1.00 87.75 81 ILE A O 1
ATOM 621 N N . ASN A 1 82 ? 2.704 5.964 -2.158 1.00 84.62 82 ASN A N 1
ATOM 622 C CA . ASN A 1 82 ? 3.364 4.790 -2.730 1.00 84.62 82 ASN A CA 1
ATOM 623 C C . ASN A 1 82 ? 2.586 4.138 -3.874 1.00 84.62 82 ASN A C 1
ATOM 625 O O . ASN A 1 82 ? 3.194 3.718 -4.853 1.00 84.62 82 ASN A O 1
ATOM 629 N N . GLY A 1 83 ? 1.256 4.073 -3.792 1.00 83.81 83 GLY A N 1
ATOM 630 C CA . GLY A 1 83 ? 0.428 3.524 -4.868 1.00 83.81 83 GLY A CA 1
ATOM 631 C C . GLY A 1 83 ? 0.466 4.356 -6.157 1.00 83.81 83 GLY A C 1
ATOM 632 O O . GLY A 1 83 ? 0.355 3.800 -7.248 1.00 83.81 83 GLY A O 1
ATOM 633 N N . ILE A 1 84 ? 0.656 5.677 -6.047 1.00 87.75 84 ILE A N 1
ATOM 634 C CA . ILE A 1 84 ? 0.742 6.606 -7.192 1.00 87.75 84 ILE A CA 1
ATOM 635 C C . ILE A 1 84 ? 2.159 6.653 -7.781 1.00 87.75 84 ILE A C 1
ATOM 637 O O . ILE A 1 84 ? 2.327 6.938 -8.968 1.00 87.75 84 ILE A O 1
ATOM 641 N N . LEU A 1 85 ? 3.183 6.346 -6.983 1.00 84.50 85 LEU A N 1
ATOM 642 C CA . LEU A 1 85 ? 4.588 6.442 -7.382 1.00 84.50 85 LEU A CA 1
ATOM 643 C C . LEU A 1 85 ? 4.909 5.739 -8.720 1.00 84.50 85 LEU A C 1
ATOM 645 O O . LEU A 1 85 ? 5.516 6.378 -9.579 1.00 84.50 85 LEU A O 1
ATOM 649 N N . PRO A 1 86 ? 4.458 4.489 -8.969 1.00 79.81 86 PRO A N 1
ATOM 650 C CA . PRO A 1 86 ? 4.707 3.804 -10.238 1.00 79.81 86 PRO A CA 1
ATOM 651 C C . PRO A 1 86 ? 4.143 4.543 -11.457 1.00 79.81 86 PRO A C 1
ATOM 653 O O . PRO A 1 86 ? 4.758 4.541 -12.523 1.00 79.81 86 PRO A O 1
ATOM 656 N N . LEU A 1 87 ? 2.999 5.218 -11.298 1.00 84.44 87 LEU A N 1
ATOM 657 C CA . LEU A 1 87 ? 2.397 6.024 -12.359 1.00 84.44 87 LEU A CA 1
ATOM 658 C C . LEU A 1 87 ? 3.240 7.268 -12.644 1.00 84.44 87 LEU A C 1
ATOM 660 O O . LEU A 1 87 ? 3.511 7.562 -13.804 1.00 84.44 87 LEU A O 1
ATOM 664 N N . LEU A 1 88 ? 3.692 7.975 -11.604 1.00 83.56 88 LEU A N 1
ATOM 665 C CA . LEU A 1 88 ? 4.547 9.155 -11.771 1.00 83.56 88 LEU A CA 1
ATOM 666 C C . LEU A 1 88 ? 5.877 8.788 -12.432 1.00 83.56 88 LEU A C 1
ATOM 668 O O . LEU A 1 88 ? 6.315 9.482 -13.344 1.00 83.56 88 LEU A O 1
ATOM 672 N N . TRP A 1 89 ? 6.478 7.663 -12.040 1.00 76.44 89 TRP A N 1
ATOM 673 C CA . TRP A 1 89 ? 7.709 7.173 -12.655 1.00 76.44 89 TRP A CA 1
ATOM 674 C C . TRP A 1 89 ? 7.498 6.835 -14.136 1.00 76.44 89 TRP A C 1
ATOM 676 O O . TRP A 1 89 ? 8.339 7.187 -14.958 1.00 76.44 89 TRP A O 1
ATOM 686 N N . SER A 1 90 ? 6.344 6.275 -14.521 1.00 75.94 90 SER A N 1
ATOM 687 C CA . SER A 1 90 ? 6.028 6.013 -15.938 1.00 75.94 90 SER A CA 1
ATOM 688 C C . SER A 1 90 ? 6.022 7.268 -16.831 1.00 75.94 90 SER A C 1
ATOM 690 O O . SER A 1 90 ? 6.176 7.148 -18.045 1.00 75.94 90 SER A O 1
ATOM 692 N N . LEU A 1 91 ? 5.846 8.463 -16.250 1.00 79.62 91 LEU A N 1
ATOM 693 C CA . LEU A 1 91 ? 5.871 9.742 -16.970 1.00 79.62 91 LEU A CA 1
ATOM 694 C C . LEU A 1 91 ? 7.281 10.329 -17.090 1.00 79.62 91 LEU A C 1
ATOM 696 O O . LEU A 1 91 ? 7.536 11.120 -17.994 1.00 79.62 91 LEU A O 1
ATOM 700 N N . VAL A 1 92 ? 8.179 9.966 -16.172 1.00 76.25 92 VAL A N 1
ATOM 701 C CA . VAL A 1 92 ? 9.553 10.484 -16.118 1.00 76.25 92 VAL A CA 1
ATOM 702 C C . VAL A 1 92 ? 10.483 9.705 -17.051 1.00 76.25 92 VAL A C 1
ATOM 704 O O . VAL A 1 92 ? 11.412 10.292 -17.599 1.00 76.25 92 VAL A O 1
ATOM 707 N N . TYR A 1 93 ? 10.236 8.408 -17.270 1.00 65.75 93 TYR A N 1
ATOM 708 C CA . TYR A 1 93 ? 11.088 7.568 -18.118 1.00 65.75 93 TYR A CA 1
ATOM 709 C C . TYR A 1 93 ? 10.559 7.483 -19.565 1.00 65.75 93 TYR A C 1
ATOM 711 O O . TYR A 1 93 ? 9.486 6.919 -19.789 1.00 65.75 93 TYR A O 1
ATOM 719 N N . PRO A 1 94 ? 11.304 8.000 -20.563 1.00 57.03 94 PRO A N 1
ATOM 720 C CA . PRO A 1 94 ? 10.856 8.062 -21.957 1.00 57.03 94 PRO A CA 1
ATOM 721 C C . PRO A 1 94 ? 10.999 6.740 -22.732 1.00 57.03 94 PRO A C 1
ATOM 723 O O . PRO A 1 94 ? 10.477 6.630 -23.841 1.00 57.03 94 PRO A O 1
ATOM 726 N N . GLU A 1 95 ? 11.690 5.733 -22.191 1.00 66.06 95 GLU A N 1
ATOM 727 C CA . GLU A 1 95 ? 11.922 4.466 -22.893 1.00 66.06 95 GLU A CA 1
ATOM 728 C C . GLU A 1 95 ? 10.703 3.534 -22.855 1.00 66.06 95 GLU A C 1
ATOM 730 O O . GLU A 1 95 ? 10.145 3.252 -21.793 1.00 66.06 95 GLU A O 1
ATOM 735 N N . GLY A 1 96 ? 10.317 3.006 -24.023 1.00 66.94 96 GLY A N 1
ATOM 736 C CA . GLY A 1 96 ? 9.087 2.223 -24.200 1.00 66.94 96 GLY A CA 1
ATOM 737 C C . GLY A 1 96 ? 8.971 1.004 -23.278 1.00 66.94 96 GLY A C 1
ATOM 738 O O . GLY A 1 96 ? 7.951 0.839 -22.614 1.00 66.94 96 GLY A O 1
ATOM 739 N N . PHE A 1 97 ? 10.027 0.190 -23.159 1.00 70.62 97 PHE A N 1
ATOM 740 C CA . PHE A 1 97 ? 10.000 -1.011 -22.310 1.00 70.62 97 PHE A CA 1
ATOM 741 C C . PHE A 1 97 ? 9.853 -0.677 -20.815 1.00 70.62 97 PHE A C 1
ATOM 743 O O . PHE A 1 97 ? 9.076 -1.316 -20.102 1.00 70.62 97 PHE A O 1
ATOM 750 N N . LEU A 1 98 ? 10.567 0.348 -20.342 1.00 71.81 98 LEU A N 1
ATOM 751 C CA . LEU A 1 98 ? 10.523 0.779 -18.945 1.00 71.81 98 LEU A CA 1
ATOM 752 C C . LEU A 1 98 ? 9.172 1.406 -18.604 1.00 71.81 98 LEU A C 1
ATOM 754 O O . LEU A 1 98 ? 8.590 1.090 -17.566 1.00 71.81 98 LEU A O 1
ATOM 758 N N . ARG A 1 99 ? 8.630 2.237 -19.497 1.00 78.69 99 ARG A N 1
ATOM 759 C CA . ARG A 1 99 ? 7.299 2.828 -19.340 1.00 78.69 99 ARG A CA 1
ATOM 760 C C . ARG A 1 99 ? 6.208 1.761 -19.239 1.00 78.69 99 ARG A C 1
ATOM 762 O O . ARG A 1 99 ? 5.367 1.843 -18.343 1.00 78.69 99 ARG A O 1
ATOM 769 N N . ASP A 1 100 ? 6.248 0.739 -20.092 1.00 80.50 100 ASP A N 1
ATOM 770 C CA . ASP A 1 100 ? 5.288 -0.368 -20.054 1.00 80.50 100 ASP A CA 1
ATOM 771 C C . ASP A 1 100 ? 5.398 -1.190 -18.763 1.00 80.50 100 ASP A C 1
ATOM 773 O O . ASP A 1 100 ? 4.380 -1.597 -18.196 1.00 80.50 100 ASP A O 1
ATOM 777 N N . ALA A 1 101 ? 6.615 -1.415 -18.257 1.00 79.88 101 ALA A N 1
ATOM 778 C CA . ALA A 1 101 ? 6.835 -2.093 -16.981 1.00 79.88 101 ALA A CA 1
ATOM 779 C C . ALA A 1 101 ? 6.269 -1.290 -15.795 1.00 79.88 101 ALA A C 1
ATOM 781 O O . ALA A 1 101 ? 5.587 -1.857 -14.938 1.00 79.88 101 ALA A O 1
ATOM 782 N N . TRP A 1 102 ? 6.481 0.031 -15.771 1.00 79.81 102 TRP A N 1
ATOM 783 C CA . TRP A 1 102 ? 5.930 0.928 -14.749 1.00 79.81 102 TRP A CA 1
ATOM 784 C C . TRP A 1 102 ? 4.405 1.002 -14.790 1.00 79.81 102 TRP A C 1
ATOM 786 O O . TRP A 1 102 ? 3.758 0.906 -13.747 1.00 79.81 102 TRP A O 1
ATOM 796 N N . MET A 1 103 ? 3.822 1.084 -15.987 1.00 83.50 103 MET A N 1
ATOM 797 C CA . MET A 1 103 ? 2.371 1.032 -16.167 1.00 83.50 103 MET A CA 1
ATOM 798 C C . MET A 1 103 ? 1.798 -0.298 -15.672 1.00 83.50 103 MET A C 1
ATOM 800 O O . MET A 1 103 ? 0.852 -0.305 -14.887 1.00 83.50 103 MET A O 1
ATOM 804 N N . LYS A 1 104 ? 2.402 -1.435 -16.040 1.00 84.12 104 LYS A N 1
ATOM 805 C CA . LYS A 1 104 ? 1.988 -2.754 -15.529 1.00 84.12 104 LYS A CA 1
ATOM 806 C C . LYS A 1 104 ? 2.101 -2.840 -14.006 1.00 84.12 104 LYS A C 1
ATOM 808 O O . LYS A 1 104 ? 1.193 -3.367 -13.370 1.00 84.12 104 LYS A O 1
ATOM 813 N N . MET A 1 105 ? 3.163 -2.302 -13.405 1.00 83.44 105 MET A N 1
ATOM 814 C CA . MET A 1 105 ? 3.301 -2.245 -11.945 1.00 83.44 105 MET A CA 1
ATOM 815 C C . MET A 1 105 ? 2.234 -1.363 -11.289 1.00 83.44 105 MET A C 1
ATOM 817 O O . MET A 1 105 ? 1.680 -1.745 -10.257 1.00 83.44 105 MET A O 1
ATOM 821 N N . PHE A 1 106 ? 1.890 -0.225 -11.894 1.00 86.62 106 PHE A N 1
ATOM 822 C CA . PHE A 1 106 ? 0.792 0.613 -11.423 1.00 86.62 106 PHE A CA 1
ATOM 823 C C . PHE A 1 106 ? -0.544 -0.141 -11.443 1.00 86.62 106 PHE A C 1
ATOM 825 O O . PHE A 1 106 ? -1.235 -0.170 -10.429 1.00 86.62 106 PHE A O 1
ATOM 832 N N . TYR A 1 107 ? -0.893 -0.808 -12.545 1.00 85.69 107 TYR A N 1
ATOM 833 C CA . TYR A 1 107 ? -2.162 -1.540 -12.634 1.00 85.69 107 TYR A CA 1
ATOM 834 C C . TYR A 1 107 ? -2.211 -2.773 -11.723 1.00 85.69 107 TYR A C 1
ATOM 836 O O . TYR A 1 107 ? -3.230 -3.010 -11.077 1.00 85.69 107 TYR A O 1
ATOM 844 N N . ASN A 1 108 ? -1.118 -3.537 -11.636 1.00 86.19 108 ASN A N 1
ATOM 845 C CA . ASN A 1 108 ? -1.085 -4.790 -10.876 1.00 86.19 108 ASN A CA 1
ATOM 846 C C . ASN A 1 108 ? -0.922 -4.587 -9.367 1.00 86.19 108 ASN A C 1
ATOM 848 O O . ASN A 1 108 ? -1.378 -5.425 -8.594 1.00 86.19 108 ASN A O 1
ATOM 852 N N . TYR A 1 109 ? -0.267 -3.504 -8.941 1.00 85.06 109 TYR A N 1
ATOM 853 C CA . TYR A 1 109 ? 0.060 -3.279 -7.531 1.00 85.06 109 TYR A CA 1
ATOM 854 C C . TYR A 1 109 ? -0.344 -1.888 -7.043 1.00 85.06 109 TYR A C 1
ATOM 856 O O . TYR A 1 109 ? -0.949 -1.780 -5.979 1.00 85.06 109 TYR A O 1
ATOM 864 N N . GLY A 1 110 ? -0.084 -0.834 -7.822 1.00 85.25 110 GLY A N 1
ATOM 865 C CA . GLY A 1 110 ? -0.445 0.544 -7.468 1.00 85.25 110 GLY A CA 1
ATOM 866 C C . GLY A 1 110 ? -1.941 0.722 -7.197 1.00 85.25 110 GLY A C 1
ATOM 867 O O . GLY A 1 110 ? -2.320 1.159 -6.114 1.00 85.25 110 GLY A O 1
ATOM 868 N N . ILE A 1 111 ? -2.808 0.309 -8.128 1.00 89.19 111 ILE A N 1
ATOM 869 C CA . ILE A 1 111 ? -4.269 0.399 -7.970 1.00 89.19 111 ILE A CA 1
ATOM 870 C C . ILE A 1 111 ? -4.757 -0.389 -6.742 1.00 89.19 111 ILE A C 1
ATOM 872 O O . ILE A 1 111 ? -5.464 0.205 -5.926 1.00 89.19 111 ILE A O 1
ATOM 876 N N . PRO A 1 112 ? -4.377 -1.666 -6.535 1.00 89.62 112 PRO A N 1
ATOM 877 C CA . PRO A 1 112 ? -4.707 -2.378 -5.300 1.00 89.62 112 PRO A CA 1
ATOM 878 C C . PRO A 1 112 ? -4.263 -1.660 -4.019 1.00 89.62 112 PRO A C 1
ATOM 880 O O . PRO A 1 112 ? -5.055 -1.565 -3.081 1.00 89.62 112 PRO A O 1
ATOM 883 N N . ILE A 1 113 ? -3.046 -1.098 -3.980 1.00 89.62 113 ILE A N 1
ATOM 884 C CA . ILE A 1 113 ? -2.562 -0.309 -2.833 1.00 89.62 113 ILE A CA 1
ATOM 885 C C . ILE A 1 113 ? -3.492 0.881 -2.576 1.00 89.62 113 ILE A C 1
ATOM 887 O O . ILE A 1 113 ? -3.880 1.112 -1.428 1.00 89.62 113 ILE A O 1
ATOM 891 N N . LEU A 1 114 ? -3.889 1.609 -3.625 1.00 91.56 114 LEU A N 1
ATOM 892 C CA . LEU A 1 114 ? -4.799 2.751 -3.511 1.00 91.56 114 LEU A CA 1
ATOM 893 C C . LEU A 1 114 ? -6.171 2.332 -2.991 1.00 91.56 114 LEU A C 1
ATOM 895 O O . LEU A 1 114 ? -6.661 2.904 -2.019 1.00 91.56 114 LEU A O 1
ATOM 899 N N . VAL A 1 115 ? -6.771 1.308 -3.597 1.00 92.50 115 VAL A N 1
ATOM 900 C CA . VAL A 1 115 ? -8.103 0.817 -3.225 1.00 92.50 115 VAL A CA 1
ATOM 901 C C . VAL A 1 115 ? -8.116 0.348 -1.773 1.00 92.50 115 VAL A C 1
ATOM 903 O O . VAL A 1 115 ? -8.972 0.771 -0.996 1.00 92.50 115 VAL A O 1
ATOM 906 N N . PHE A 1 116 ? -7.148 -0.474 -1.368 1.00 90.88 116 PHE A N 1
ATOM 907 C CA . PHE A 1 116 ? -7.082 -0.995 -0.004 1.00 90.88 116 PHE A CA 1
ATOM 908 C C . PHE A 1 116 ? -6.772 0.084 1.028 1.00 90.88 116 PHE A C 1
ATOM 910 O O . PHE A 1 116 ? -7.343 0.055 2.116 1.00 90.88 116 PHE A O 1
ATOM 917 N N . SER A 1 117 ? -5.943 1.070 0.687 1.00 87.44 117 SER A N 1
ATOM 918 C CA . SER A 1 117 ? -5.666 2.199 1.579 1.00 87.44 117 SER A CA 1
ATOM 919 C C . SER A 1 117 ? -6.897 3.093 1.754 1.00 87.44 117 SER A C 1
ATOM 921 O O . SER A 1 117 ? -7.219 3.459 2.881 1.00 87.44 117 SER A O 1
ATOM 923 N N . ILE A 1 118 ? -7.641 3.396 0.680 1.00 90.94 118 ILE A N 1
ATOM 924 C CA . ILE A 1 118 ? -8.891 4.177 0.753 1.00 90.94 118 ILE A CA 1
ATOM 925 C C . ILE A 1 118 ? -9.943 3.431 1.576 1.00 90.94 118 ILE A C 1
ATOM 927 O O . ILE A 1 118 ? -10.530 4.011 2.489 1.00 90.94 118 ILE A O 1
ATOM 931 N N . LEU A 1 119 ? -10.162 2.143 1.300 1.00 88.88 119 LEU A N 1
ATOM 932 C CA . LEU A 1 119 ? -11.086 1.319 2.084 1.00 88.88 119 LEU A CA 1
ATOM 933 C C . LEU A 1 119 ? -10.643 1.224 3.551 1.00 88.88 119 LEU A C 1
ATOM 935 O O . LEU A 1 119 ? -11.474 1.327 4.453 1.00 88.88 119 LEU A O 1
ATOM 939 N N . GLY A 1 120 ? -9.336 1.113 3.797 1.00 85.06 120 GLY A N 1
ATOM 940 C CA . GLY A 1 120 ? -8.733 1.167 5.126 1.00 85.06 120 GLY A CA 1
ATOM 941 C C . GLY A 1 120 ? -9.063 2.466 5.864 1.00 85.06 120 GLY A C 1
ATOM 942 O O . GLY A 1 120 ? -9.514 2.412 7.008 1.00 85.06 120 GLY A O 1
ATOM 943 N N . ILE A 1 121 ? -8.925 3.620 5.201 1.00 86.81 121 ILE A N 1
ATOM 944 C CA . ILE A 1 121 ? -9.298 4.937 5.745 1.00 86.81 121 ILE A CA 1
ATOM 945 C C . ILE A 1 121 ? -10.795 4.983 6.054 1.00 86.81 121 ILE A C 1
ATOM 947 O O . ILE A 1 121 ? -11.183 5.363 7.160 1.00 86.81 121 ILE A O 1
ATOM 951 N N . VAL A 1 122 ? -11.645 4.573 5.107 1.00 87.75 122 VAL A N 1
ATOM 952 C CA . VAL A 1 122 ? -13.106 4.581 5.274 1.00 87.75 122 VAL A CA 1
ATOM 953 C C . VAL A 1 122 ? -13.510 3.737 6.480 1.00 87.75 122 VAL A C 1
ATOM 955 O O . VAL A 1 122 ? -14.265 4.210 7.329 1.00 87.75 122 VAL A O 1
ATOM 958 N N . PHE A 1 123 ? -12.968 2.526 6.617 1.00 86.00 123 PHE A N 1
ATOM 959 C CA . PHE A 1 123 ? -13.255 1.660 7.758 1.00 86.00 123 PHE A CA 1
ATOM 960 C C . PHE A 1 123 ? -12.673 2.182 9.072 1.00 86.00 123 PHE A C 1
ATOM 962 O O . PHE A 1 123 ? -13.356 2.129 10.098 1.00 86.00 123 PHE A O 1
ATOM 969 N N . ALA A 1 124 ? -11.465 2.751 9.060 1.00 83.56 124 ALA A N 1
ATOM 970 C CA . ALA A 1 124 ? -10.875 3.376 10.239 1.00 83.56 124 ALA A CA 1
ATOM 971 C C . ALA A 1 124 ? -11.733 4.548 10.743 1.00 83.56 124 ALA A C 1
ATOM 973 O O . ALA A 1 124 ? -12.019 4.630 11.939 1.00 83.56 124 ALA A O 1
ATOM 974 N N . VAL A 1 125 ? -12.216 5.408 9.842 1.00 83.81 125 VAL A N 1
ATOM 975 C CA . VAL A 1 125 ? -13.089 6.545 10.177 1.00 83.81 125 VAL A CA 1
ATOM 976 C C . VAL A 1 125 ? -14.477 6.069 10.616 1.00 83.81 125 VAL A C 1
ATOM 978 O O . VAL A 1 125 ? -14.974 6.502 11.658 1.00 83.81 125 VAL A O 1
ATOM 981 N N . ALA A 1 126 ? -15.095 5.141 9.879 1.00 81.56 126 ALA A N 1
ATOM 982 C CA . ALA A 1 126 ? -16.417 4.601 10.202 1.00 81.56 126 ALA A CA 1
ATOM 983 C C . ALA A 1 126 ? -16.437 3.882 11.559 1.00 81.56 126 ALA A C 1
ATOM 985 O O . ALA A 1 126 ? -17.414 3.992 12.300 1.00 81.56 126 ALA A O 1
ATOM 986 N N . SER A 1 127 ? -15.343 3.1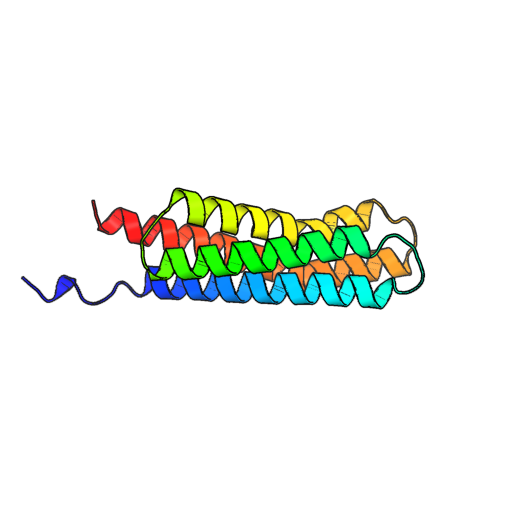99 11.921 1.00 76.81 127 SER A N 1
ATOM 987 C CA . SER A 1 127 ? -15.223 2.518 13.214 1.00 76.81 127 SER A CA 1
ATOM 988 C C . SER A 1 127 ? -15.295 3.471 14.408 1.00 76.81 127 SER A C 1
ATOM 990 O O . SER A 1 127 ? -15.796 3.077 15.458 1.00 76.81 127 SER A O 1
ATOM 992 N N . ARG A 1 128 ? -14.840 4.722 14.245 1.00 71.56 128 ARG A N 1
ATOM 993 C CA . ARG A 1 128 ? -14.820 5.729 15.315 1.00 71.56 128 ARG A CA 1
ATOM 994 C C . ARG A 1 128 ? -16.086 6.568 15.388 1.00 71.56 128 ARG A C 1
ATOM 996 O O . ARG A 1 128 ? -16.451 6.983 16.480 1.00 71.56 128 ARG A O 1
ATOM 1003 N N . LYS A 1 129 ? -16.790 6.770 14.267 1.00 60.72 129 LYS A N 1
ATOM 1004 C CA . LYS A 1 129 ? -18.093 7.460 14.264 1.00 60.72 129 LYS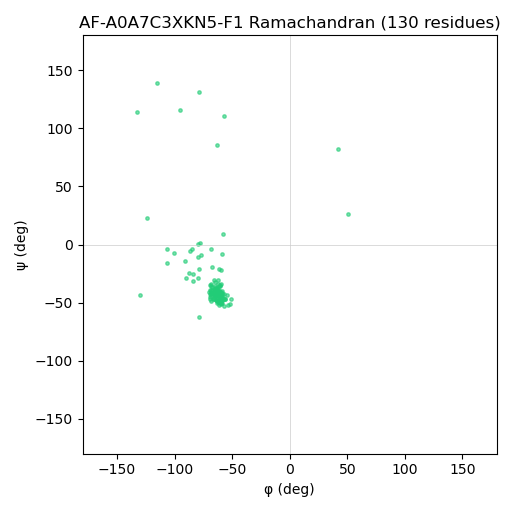 A CA 1
ATOM 1005 C C . LYS A 1 129 ? -19.168 6.745 15.092 1.00 60.72 129 LYS A C 1
ATOM 1007 O O . LYS A 1 129 ? -20.126 7.389 15.476 1.00 60.72 129 LYS A O 1
ATOM 1012 N N . ARG A 1 130 ? -19.017 5.442 15.360 1.00 54.69 130 ARG A N 1
ATOM 1013 C CA . ARG A 1 130 ? -19.911 4.678 16.252 1.00 54.69 130 ARG A CA 1
ATOM 1014 C C . ARG A 1 130 ? -19.517 4.734 17.735 1.00 54.69 130 ARG A C 1
ATOM 1016 O O . ARG A 1 130 ? -20.196 4.129 18.548 1.00 54.69 130 ARG A O 1
ATOM 1023 N N . THR A 1 131 ? -18.377 5.337 18.076 1.00 48.81 131 THR A N 1
ATOM 1024 C CA . THR A 1 131 ? -17.858 5.398 19.459 1.00 48.81 131 THR A CA 1
ATOM 1025 C C . THR A 1 131 ? -18.140 6.749 20.133 1.00 48.81 131 THR A C 1
ATOM 1027 O O . THR A 1 131 ? -17.869 6.887 21.320 1.00 48.81 131 THR A O 1
ATOM 1030 N N . ILE A 1 132 ? -18.659 7.732 19.388 1.00 45.19 132 ILE A N 1
ATOM 1031 C CA . ILE A 1 132 ? -19.144 9.028 19.895 1.00 45.19 132 ILE A CA 1
ATOM 1032 C C . ILE A 1 132 ? -20.664 8.951 19.963 1.00 45.19 132 ILE A C 1
ATOM 1034 O O . ILE A 1 132 ? -21.222 9.424 20.973 1.00 45.19 132 ILE A O 1
#

Solvent-accessible surface area (backbone atoms only — not comparable to full-atom values): 6386 Å² total; per-residue (Å²): 140,72,72,84,73,66,65,77,56,39,20,51,52,14,11,51,31,20,34,52,21,10,55,42,36,37,51,53,19,52,52,52,36,65,78,33,76,86,51,96,67,36,62,64,53,37,52,53,15,52,50,22,24,53,35,10,41,54,14,13,52,27,31,53,67,66,70,44,69,70,62,23,50,52,15,36,49,46,30,38,53,56,18,47,44,36,50,57,49,32,73,71,44,87,50,70,71,61,23,52,50,25,46,50,46,17,64,74,38,14,48,55,17,36,53,26,24,52,50,15,50,52,23,42,52,56,51,49,68,76,75,113

pLDDT: mean 78.1, std 13.2, range [36.22, 92.5]